Protein AF-A0A7S9CWS2-F1 (afdb_monomer)

pLDDT: mean 73.27, std 19.52, range [37.88, 94.19]

Sequence (100 aa):
MLKNPEIYEMQTATKQTATPISDARHKATEDTIDVILAALIDCKVIPRSVMASTLDRLADAMIAKAREEMQNDGMAFPVELFDRARELSQNAATLRASGR

Structure (mmCIF, N/CA/C/O backbone):
data_AF-A0A7S9CWS2-F1
#
_entry.id   AF-A0A7S9CWS2-F1
#
loop_
_atom_site.group_PDB
_atom_site.id
_atom_site.type_symbol
_atom_site.label_atom_id
_atom_site.label_alt_id
_atom_site.label_comp_id
_atom_site.label_asym_id
_atom_site.label_entity_id
_atom_site.label_seq_id
_atom_site.pdbx_PDB_ins_code
_atom_site.Cartn_x
_atom_site.Cartn_y
_atom_site.Cartn_z
_atom_site.occupancy
_atom_site.B_iso_or_equiv
_atom_site.auth_seq_id
_atom_site.auth_comp_id
_atom_site.auth_asym_id
_atom_site.auth_atom_id
_atom_site.pdbx_PDB_model_num
ATOM 1 N N . MET A 1 1 ? 70.283 -2.596 -20.096 1.00 47.25 1 MET A N 1
ATOM 2 C CA . MET A 1 1 ? 68.965 -3.219 -20.345 1.00 47.25 1 MET A CA 1
ATOM 3 C C . MET A 1 1 ? 68.541 -3.948 -19.082 1.00 47.25 1 MET A C 1
ATOM 5 O O . MET A 1 1 ? 69.012 -5.050 -18.847 1.00 47.25 1 MET A O 1
ATOM 9 N N . LEU A 1 2 ? 67.719 -3.314 -18.247 1.00 42.12 2 LEU A N 1
ATOM 10 C CA . LEU A 1 2 ? 67.109 -3.945 -17.077 1.00 42.12 2 LEU A CA 1
ATOM 11 C C . LEU A 1 2 ? 65.625 -4.121 -17.399 1.00 42.12 2 LEU A C 1
ATOM 13 O O . LEU A 1 2 ? 64.882 -3.147 -17.478 1.00 42.12 2 LEU A O 1
ATOM 17 N N . LYS A 1 3 ? 65.235 -5.365 -17.693 1.00 48.31 3 LYS A N 1
ATOM 18 C CA . LYS A 1 3 ? 63.832 -5.781 -17.715 1.00 48.31 3 LYS A CA 1
ATOM 19 C C . LYS A 1 3 ? 63.380 -5.797 -16.260 1.00 48.31 3 LYS A C 1
ATOM 21 O O . LYS A 1 3 ? 63.999 -6.492 -15.464 1.00 48.31 3 LYS A O 1
ATOM 26 N N . ASN A 1 4 ? 62.361 -5.013 -15.936 1.00 42.00 4 ASN A N 1
ATOM 27 C CA . ASN A 1 4 ? 61.720 -5.001 -14.629 1.00 42.00 4 ASN A CA 1
ATOM 28 C C . ASN A 1 4 ? 60.553 -6.006 -14.693 1.00 42.00 4 ASN A C 1
ATOM 30 O O . ASN A 1 4 ? 59.583 -5.724 -15.403 1.00 42.00 4 ASN A O 1
ATOM 34 N N . PRO A 1 5 ? 60.657 -7.210 -14.103 1.00 51.84 5 PRO A N 1
ATOM 35 C CA . PRO A 1 5 ? 59.505 -8.071 -13.897 1.00 51.84 5 PRO A CA 1
ATOM 36 C C . PRO A 1 5 ? 58.788 -7.625 -12.614 1.00 51.84 5 PRO A C 1
ATOM 38 O O . PRO A 1 5 ? 59.373 -6.933 -11.795 1.00 51.84 5 PRO A O 1
ATOM 41 N N . GLU A 1 6 ? 57.548 -8.069 -12.432 1.00 51.31 6 GLU A N 1
ATOM 42 C CA . GLU A 1 6 ? 56.722 -7.837 -11.232 1.00 51.31 6 GLU A CA 1
ATOM 43 C C . GLU A 1 6 ? 55.886 -6.552 -11.248 1.00 51.31 6 GLU A C 1
ATOM 45 O O . GLU A 1 6 ? 56.004 -5.652 -10.426 1.00 51.31 6 GLU A O 1
ATOM 50 N N . ILE A 1 7 ? 54.916 -6.535 -12.163 1.00 49.50 7 ILE A N 1
ATOM 51 C CA . ILE A 1 7 ? 53.582 -6.036 -11.818 1.00 49.50 7 ILE A CA 1
ATOM 52 C C . ILE A 1 7 ? 52.665 -7.256 -11.845 1.00 49.50 7 ILE A C 1
ATOM 54 O O . ILE A 1 7 ? 52.050 -7.576 -12.859 1.00 49.50 7 ILE A O 1
ATOM 58 N N . TYR A 1 8 ? 52.665 -8.003 -10.746 1.00 49.84 8 TYR A N 1
ATOM 59 C CA . TYR A 1 8 ? 51.712 -9.080 -10.495 1.00 49.84 8 TYR A CA 1
ATOM 60 C C . TYR A 1 8 ? 51.355 -9.070 -9.009 1.00 49.84 8 TYR A C 1
ATOM 62 O O . TYR A 1 8 ? 51.688 -9.979 -8.262 1.00 49.84 8 TYR A O 1
ATOM 70 N N . GLU A 1 9 ? 50.662 -8.022 -8.571 1.00 45.78 9 GLU A N 1
ATOM 71 C CA . GLU A 1 9 ? 49.972 -8.037 -7.282 1.00 45.78 9 GLU A CA 1
ATOM 72 C C . GLU A 1 9 ? 48.471 -7.841 -7.507 1.00 45.78 9 GLU A C 1
ATOM 74 O O . GLU A 1 9 ? 47.954 -6.743 -7.687 1.00 45.78 9 GLU A O 1
ATOM 79 N N . MET A 1 10 ? 47.800 -8.993 -7.587 1.00 40.94 10 MET A N 1
ATOM 80 C CA . MET A 1 10 ? 46.497 -9.287 -6.985 1.00 40.94 10 MET A CA 1
ATOM 81 C C . MET A 1 10 ? 45.480 -8.134 -6.912 1.00 40.94 10 MET A C 1
ATOM 83 O O . MET A 1 10 ? 45.061 -7.710 -5.838 1.00 40.94 10 MET A O 1
ATOM 87 N N . GLN A 1 11 ? 44.931 -7.737 -8.059 1.00 46.53 11 GLN A N 1
ATOM 88 C CA . GLN A 1 11 ? 43.553 -7.242 -8.097 1.00 46.53 11 GLN A CA 1
ATOM 89 C C . GLN A 1 11 ? 42.597 -8.439 -8.114 1.00 46.53 11 GLN A C 1
ATOM 91 O O . GLN A 1 11 ? 42.222 -8.893 -9.184 1.00 46.53 11 GLN A O 1
ATOM 96 N N . THR A 1 12 ? 42.240 -9.000 -6.957 1.00 44.28 12 THR A N 1
ATOM 97 C CA . THR A 1 12 ? 40.997 -9.791 -6.760 1.00 44.28 12 THR A CA 1
ATOM 98 C C . THR A 1 12 ? 40.820 -10.150 -5.280 1.00 44.28 12 THR A C 1
ATOM 100 O O . THR A 1 12 ? 40.830 -11.310 -4.885 1.00 44.28 12 THR A O 1
ATOM 103 N N . ALA A 1 13 ? 40.623 -9.152 -4.421 1.00 42.22 13 ALA A N 1
ATOM 104 C CA . ALA A 1 13 ? 40.146 -9.409 -3.061 1.00 42.22 13 ALA A CA 1
ATOM 105 C C . ALA A 1 13 ? 39.252 -8.277 -2.552 1.00 42.22 13 ALA A C 1
ATOM 107 O O . ALA A 1 13 ? 39.446 -7.734 -1.473 1.00 42.22 13 ALA A O 1
ATOM 108 N N . THR A 1 14 ? 38.221 -7.948 -3.325 1.00 40.56 14 THR A N 1
ATOM 109 C CA . THR A 1 14 ? 37.070 -7.216 -2.792 1.00 40.56 14 THR A CA 1
ATOM 110 C C . THR A 1 14 ? 35.787 -7.821 -3.342 1.00 40.56 14 THR A C 1
ATOM 112 O O . THR A 1 14 ? 34.963 -7.162 -3.964 1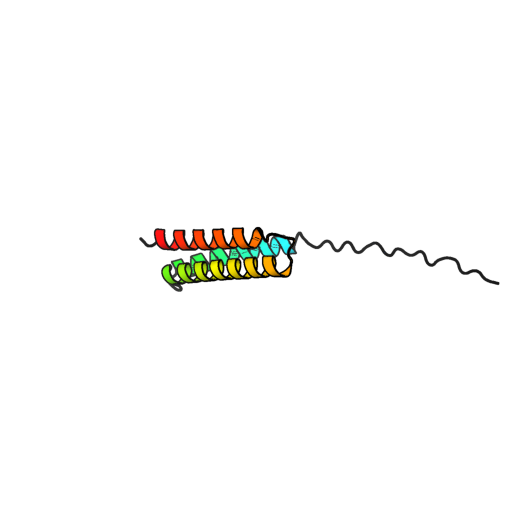.00 40.56 14 THR A O 1
ATOM 115 N N . LYS A 1 15 ? 35.568 -9.110 -3.045 1.00 44.81 15 LYS A N 1
ATOM 116 C CA . LYS A 1 15 ? 34.204 -9.542 -2.727 1.00 44.81 15 LYS A CA 1
ATOM 117 C C . LYS A 1 15 ? 33.864 -8.877 -1.397 1.00 44.81 15 LYS A C 1
ATOM 119 O O . LYS A 1 15 ? 34.083 -9.453 -0.336 1.00 44.81 15 LYS A O 1
ATOM 124 N N . GLN A 1 16 ? 33.410 -7.626 -1.469 1.00 41.25 16 GLN A N 1
ATOM 125 C CA . GLN A 1 16 ? 32.625 -7.045 -0.395 1.00 41.25 16 GLN A CA 1
ATOM 126 C C . GLN A 1 16 ? 31.481 -8.020 -0.147 1.00 41.25 16 GLN A C 1
ATOM 128 O O . GLN A 1 16 ? 30.588 -8.191 -0.973 1.00 41.25 16 GLN A O 1
ATOM 133 N N . THR A 1 17 ? 31.565 -8.700 0.984 1.00 45.22 17 THR A N 1
ATOM 134 C CA . THR A 1 17 ? 30.457 -9.335 1.673 1.00 45.22 17 THR A CA 1
ATOM 135 C C . THR A 1 17 ? 29.459 -8.246 2.059 1.00 45.22 17 THR A C 1
ATOM 137 O O . THR A 1 17 ? 29.323 -7.864 3.219 1.00 45.22 17 THR A O 1
ATOM 140 N N . ALA A 1 18 ? 28.754 -7.703 1.069 1.00 50.78 18 ALA A N 1
ATOM 141 C CA . ALA A 1 18 ? 27.411 -7.236 1.334 1.00 50.78 18 ALA A CA 1
ATOM 142 C C . ALA A 1 18 ? 26.579 -8.455 1.778 1.00 50.78 18 ALA A C 1
ATOM 144 O O . ALA A 1 18 ? 26.915 -9.592 1.454 1.00 50.78 18 ALA A O 1
ATOM 145 N N . THR A 1 19 ? 25.527 -8.187 2.550 1.00 47.12 19 THR A N 1
ATOM 146 C CA . THR A 1 19 ? 24.387 -9.090 2.799 1.00 47.12 19 THR A CA 1
ATOM 147 C C . THR A 1 19 ? 24.666 -10.319 3.680 1.00 47.12 19 THR A C 1
ATOM 149 O O . THR A 1 19 ? 24.699 -11.454 3.213 1.00 47.12 19 THR A O 1
ATOM 152 N N . PRO A 1 20 ? 24.915 -10.101 4.989 1.00 49.62 20 PRO A N 1
ATOM 153 C CA . PRO A 1 20 ? 23.923 -10.593 5.967 1.00 49.62 20 PRO A CA 1
ATOM 154 C C . PRO A 1 20 ? 23.389 -9.497 6.897 1.00 49.62 20 PRO A C 1
ATOM 156 O O . PRO A 1 20 ? 22.248 -9.549 7.335 1.00 49.62 20 PRO A O 1
ATOM 159 N N . ILE A 1 21 ? 24.204 -8.481 7.201 1.00 41.88 21 ILE A N 1
ATOM 160 C CA . ILE A 1 21 ? 23.825 -7.402 8.129 1.00 41.88 21 ILE A CA 1
ATOM 161 C C . ILE A 1 21 ? 22.867 -6.413 7.459 1.00 41.88 21 ILE A C 1
ATOM 163 O O . ILE A 1 21 ? 21.995 -5.876 8.130 1.00 41.88 21 ILE A O 1
ATOM 167 N N . SER A 1 22 ? 23.016 -6.166 6.153 1.00 37.88 22 SER A N 1
ATOM 168 C CA . SER A 1 22 ? 22.096 -5.296 5.405 1.00 37.88 22 SER A CA 1
ATOM 169 C C . SER A 1 22 ? 20.705 -5.928 5.296 1.00 37.88 22 SER A C 1
ATOM 171 O O . SER A 1 22 ? 19.726 -5.265 5.626 1.00 37.88 22 SER A O 1
ATOM 173 N N . ASP A 1 23 ? 20.645 -7.224 4.980 1.00 42.75 23 ASP A N 1
ATOM 174 C CA . ASP A 1 23 ? 19.404 -8.005 4.913 1.00 42.75 23 ASP A CA 1
ATOM 175 C C . ASP A 1 23 ? 18.765 -8.171 6.294 1.00 42.75 23 ASP A C 1
ATOM 177 O O . ASP A 1 23 ? 17.564 -7.981 6.445 1.00 42.75 23 ASP A O 1
ATOM 181 N N . ALA A 1 24 ? 19.559 -8.452 7.334 1.00 44.09 24 ALA A N 1
ATOM 182 C CA . ALA A 1 24 ? 19.059 -8.523 8.705 1.00 44.09 24 ALA A CA 1
ATOM 183 C C . ALA A 1 24 ? 18.583 -7.158 9.221 1.00 44.09 24 ALA A C 1
ATOM 185 O O . ALA A 1 24 ? 17.610 -7.107 9.965 1.00 44.09 24 ALA A O 1
ATOM 186 N N . ARG A 1 25 ? 19.232 -6.051 8.825 1.00 41.94 25 ARG A N 1
ATOM 187 C CA . ARG A 1 25 ? 18.758 -4.697 9.146 1.00 41.94 25 ARG A CA 1
ATOM 188 C C . ARG A 1 25 ? 17.461 -4.386 8.423 1.00 41.94 25 ARG A C 1
ATOM 190 O O . ARG A 1 25 ? 16.553 -3.942 9.105 1.00 41.94 25 ARG A O 1
ATOM 197 N N . HIS A 1 26 ? 17.362 -4.663 7.121 1.00 48.16 26 HIS A N 1
ATOM 198 C CA . HIS A 1 26 ? 1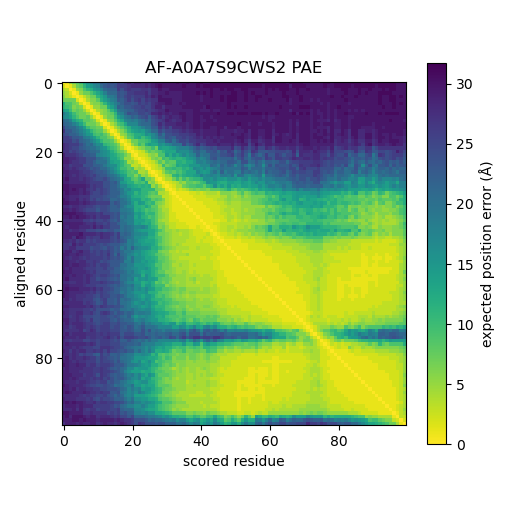6.129 -4.477 6.348 1.00 48.16 26 HIS A CA 1
ATOM 199 C C . HIS A 1 26 ? 14.970 -5.275 6.944 1.00 48.16 26 HIS A C 1
ATOM 201 O O . HIS A 1 26 ? 13.927 -4.701 7.248 1.00 48.16 26 HIS A O 1
ATOM 207 N N . LYS A 1 27 ? 15.198 -6.560 7.227 1.00 47.66 27 LYS A N 1
ATOM 208 C CA . LYS A 1 27 ? 14.193 -7.450 7.811 1.00 47.66 27 LYS A CA 1
ATOM 209 C C . LYS A 1 27 ? 13.785 -7.026 9.224 1.00 47.66 27 LYS A C 1
ATOM 211 O O . LYS A 1 27 ? 12.602 -6.957 9.527 1.00 47.66 27 LYS A O 1
ATOM 216 N N . ALA A 1 28 ? 14.753 -6.645 10.064 1.00 44.28 28 ALA A N 1
ATOM 217 C CA . ALA A 1 28 ? 14.462 -6.104 11.389 1.00 44.28 28 ALA A CA 1
ATOM 218 C C . ALA A 1 28 ? 13.685 -4.779 11.318 1.00 44.28 28 ALA A C 1
ATOM 220 O O . ALA A 1 28 ? 12.821 -4.541 12.158 1.00 44.28 28 ALA A O 1
ATOM 221 N N . THR A 1 29 ? 13.960 -3.910 10.338 1.00 58.94 29 THR A N 1
ATOM 222 C CA . THR A 1 29 ? 13.218 -2.650 10.173 1.00 58.94 29 THR A CA 1
ATOM 223 C C . THR A 1 29 ? 11.801 -2.848 9.652 1.00 58.94 29 THR A C 1
ATOM 225 O O . THR A 1 29 ? 10.914 -2.146 10.126 1.00 58.94 29 THR A O 1
ATOM 228 N N . GLU A 1 30 ? 11.565 -3.786 8.734 1.00 57.25 30 GLU A N 1
ATOM 229 C CA . GLU A 1 30 ? 10.217 -4.081 8.230 1.00 57.25 30 GLU A CA 1
ATOM 230 C C . GLU A 1 30 ? 9.320 -4.636 9.340 1.00 57.25 30 GLU A C 1
ATOM 232 O O . GLU A 1 30 ? 8.258 -4.066 9.598 1.00 57.25 30 GLU A O 1
ATOM 237 N N . ASP A 1 31 ? 9.812 -5.624 10.098 1.00 61.47 31 ASP A N 1
ATOM 238 C CA . ASP A 1 31 ? 9.109 -6.164 11.269 1.00 61.47 31 ASP A CA 1
ATOM 239 C C . ASP A 1 31 ? 8.842 -5.069 12.323 1.00 61.47 31 ASP A C 1
ATOM 241 O O . ASP A 1 31 ? 7.795 -5.039 12.971 1.00 61.47 31 ASP A O 1
ATOM 245 N N . THR A 1 32 ? 9.770 -4.118 12.483 1.00 69.62 32 THR A N 1
ATOM 246 C CA . THR A 1 32 ? 9.611 -3.004 13.431 1.00 69.62 32 THR A CA 1
ATOM 247 C C . THR A 1 32 ? 8.554 -1.999 12.970 1.00 69.62 32 THR A C 1
ATOM 249 O O . THR A 1 32 ? 7.800 -1.487 13.798 1.00 69.62 32 THR A O 1
ATOM 252 N N . ILE A 1 33 ? 8.472 -1.703 11.670 1.00 70.56 33 ILE A N 1
ATOM 253 C CA . ILE A 1 33 ? 7.475 -0.771 11.129 1.00 70.56 33 ILE A CA 1
ATOM 254 C C . ILE A 1 33 ? 6.072 -1.335 11.323 1.00 70.56 33 ILE A C 1
ATOM 256 O O . ILE A 1 33 ? 5.215 -0.620 11.841 1.00 70.56 33 ILE A O 1
ATOM 260 N N . ASP A 1 34 ? 5.842 -2.604 10.994 1.00 71.06 34 ASP A N 1
ATOM 261 C CA . ASP A 1 34 ? 4.523 -3.223 11.144 1.00 71.06 34 ASP A CA 1
ATOM 262 C C . ASP A 1 34 ? 4.062 -3.228 12.612 1.00 71.06 34 ASP A C 1
ATOM 264 O O . ASP A 1 34 ? 2.910 -2.898 12.909 1.00 71.06 34 ASP A O 1
ATOM 268 N N . VAL A 1 35 ? 4.983 -3.483 13.550 1.00 74.44 35 VAL A N 1
ATOM 269 C CA . VAL A 1 35 ? 4.719 -3.392 14.997 1.00 74.44 35 VAL A CA 1
ATOM 270 C C . VAL A 1 35 ? 4.395 -1.958 15.431 1.00 74.44 35 VAL A C 1
ATOM 272 O O . VAL A 1 35 ? 3.454 -1.747 16.200 1.00 74.44 35 VAL A O 1
ATOM 275 N N . ILE A 1 36 ? 5.127 -0.956 14.936 1.00 77.88 36 ILE A N 1
ATOM 276 C CA . ILE A 1 36 ? 4.854 0.458 15.239 1.00 77.88 36 ILE A CA 1
ATOM 277 C C . ILE A 1 36 ? 3.487 0.869 14.687 1.00 77.88 36 ILE A C 1
ATOM 279 O O . ILE A 1 36 ? 2.710 1.517 15.389 1.00 77.88 36 ILE A O 1
ATOM 283 N N . LEU A 1 37 ? 3.164 0.485 13.452 1.00 76.38 37 LEU A N 1
ATOM 284 C CA . LEU A 1 37 ? 1.880 0.801 12.833 1.00 76.38 37 LEU A CA 1
ATOM 285 C C . LEU A 1 37 ? 0.719 0.163 13.604 1.00 76.38 37 LEU A C 1
ATOM 287 O O . LEU A 1 37 ? -0.271 0.846 13.876 1.00 76.38 37 LEU A O 1
ATOM 291 N N . ALA A 1 38 ? 0.859 -1.099 14.016 1.00 78.75 38 ALA A N 1
ATOM 292 C CA . ALA A 1 38 ? -0.115 -1.770 14.872 1.00 78.75 38 ALA A CA 1
ATOM 2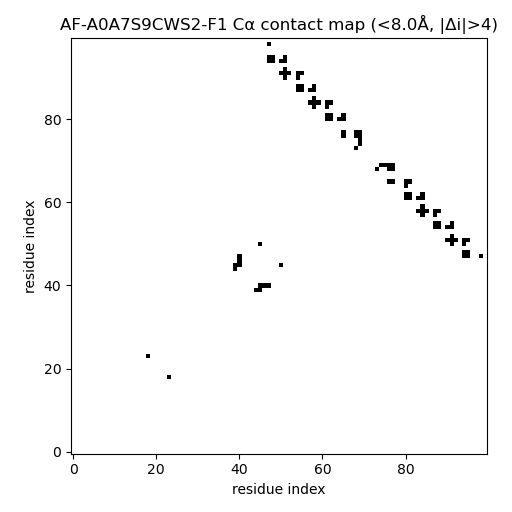93 C C . ALA A 1 38 ? -0.296 -1.030 16.209 1.00 78.75 38 ALA A C 1
ATOM 295 O O . ALA A 1 38 ? -1.424 -0.716 16.590 1.00 78.75 38 ALA A O 1
ATOM 296 N N . ALA A 1 39 ? 0.800 -0.641 16.867 1.00 77.19 39 ALA A N 1
ATOM 297 C CA . ALA A 1 39 ? 0.747 0.111 18.119 1.00 77.19 39 ALA A CA 1
ATOM 298 C C . ALA A 1 39 ? 0.055 1.4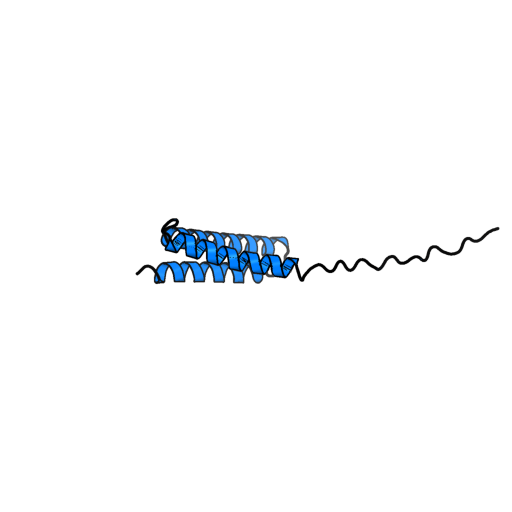79 17.961 1.00 77.19 39 ALA A C 1
ATOM 300 O O . ALA A 1 39 ? -0.755 1.863 18.802 1.00 77.19 39 ALA A O 1
ATOM 301 N N . LEU A 1 40 ? 0.315 2.212 16.874 1.00 82.50 40 LEU A N 1
ATOM 302 C CA . LEU A 1 40 ? -0.335 3.502 16.599 1.00 82.50 40 LEU A CA 1
ATOM 303 C C . LEU A 1 40 ? -1.845 3.357 16.367 1.00 82.50 40 LEU A C 1
ATOM 305 O O . LEU A 1 40 ? -2.626 4.223 16.774 1.00 82.50 40 LEU A O 1
ATOM 309 N N . ILE A 1 41 ? -2.263 2.265 15.728 1.00 83.44 41 ILE A N 1
ATOM 310 C CA . ILE A 1 41 ? -3.672 1.931 15.520 1.00 83.44 41 ILE A CA 1
ATOM 311 C C . ILE A 1 41 ? -4.351 1.574 16.846 1.00 83.44 41 ILE A C 1
ATOM 313 O O . ILE A 1 41 ? -5.444 2.070 17.142 1.00 83.44 41 ILE A O 1
ATOM 317 N N . ASP A 1 42 ? -3.714 0.724 17.647 1.00 82.94 42 ASP A N 1
ATOM 318 C CA . ASP A 1 42 ? -4.280 0.224 18.898 1.00 82.94 42 ASP A CA 1
ATOM 319 C C . ASP A 1 42 ? -4.365 1.323 19.961 1.00 82.94 42 ASP A C 1
ATOM 321 O O . ASP A 1 42 ? -5.397 1.459 20.622 1.00 82.94 42 ASP A O 1
ATOM 325 N N . CYS A 1 43 ? -3.364 2.206 20.017 1.00 84.94 43 CYS A N 1
ATOM 326 C CA . CYS A 1 43 ? -3.370 3.427 20.826 1.00 84.94 43 CYS A CA 1
ATOM 327 C C . CYS A 1 43 ? -4.317 4.522 20.297 1.00 84.94 43 CYS A C 1
ATOM 329 O O . CYS A 1 43 ? -4.353 5.614 20.860 1.00 84.94 43 CYS A O 1
ATOM 331 N N . LYS A 1 44 ? -5.078 4.262 19.222 1.00 83.00 44 LYS A N 1
ATOM 332 C CA . LYS A 1 44 ? -6.030 5.201 18.594 1.00 83.00 44 LYS A CA 1
ATOM 333 C C . LYS A 1 44 ? -5.399 6.500 18.077 1.00 83.00 44 LYS A C 1
ATOM 335 O O . LYS A 1 44 ? -6.115 7.469 17.837 1.00 83.00 44 LYS A O 1
ATOM 340 N N . VAL A 1 45 ? -4.085 6.509 17.851 1.00 89.06 45 VAL A N 1
ATOM 341 C CA . VAL A 1 45 ? -3.365 7.647 17.257 1.00 89.06 45 VAL A CA 1
ATOM 342 C C . VAL A 1 45 ? -3.724 7.776 15.779 1.00 89.06 45 VAL A C 1
ATOM 344 O O . VAL A 1 45 ? -3.932 8.882 15.284 1.00 89.06 45 VAL A O 1
ATOM 347 N N . ILE A 1 46 ? -3.839 6.643 15.078 1.00 85.75 46 ILE A N 1
ATOM 348 C CA . ILE A 1 46 ? -4.242 6.597 13.670 1.00 85.75 46 ILE A CA 1
ATOM 349 C C . ILE A 1 46 ? -5.513 5.750 13.537 1.00 85.75 46 ILE A C 1
ATOM 351 O O . ILE A 1 46 ? -5.507 4.573 13.905 1.00 85.75 46 ILE A O 1
ATOM 355 N N . PRO A 1 47 ? -6.612 6.291 12.979 1.00 89.38 47 PRO A N 1
ATOM 356 C CA . PRO A 1 47 ? -7.795 5.490 12.696 1.00 89.38 47 PRO A CA 1
ATOM 357 C C . PRO A 1 47 ? -7.482 4.358 11.708 1.00 89.38 47 PRO A C 1
ATOM 359 O O . PRO A 1 47 ? -6.827 4.579 10.687 1.00 89.38 47 PRO A O 1
ATOM 362 N N . ARG A 1 48 ? -8.025 3.157 11.952 1.00 87.81 48 ARG A N 1
ATOM 363 C CA . ARG A 1 48 ? -7.862 1.992 11.055 1.00 87.81 48 ARG A CA 1
ATOM 364 C C . ARG A 1 48 ? -8.257 2.297 9.611 1.00 87.81 48 ARG A C 1
ATOM 366 O O . ARG A 1 48 ? -7.577 1.864 8.690 1.00 87.81 48 ARG A O 1
ATOM 373 N N . SER A 1 49 ? -9.316 3.082 9.415 1.00 89.69 49 SER A N 1
ATOM 374 C CA . SER A 1 49 ? -9.779 3.520 8.093 1.00 89.69 49 SER A CA 1
ATOM 375 C C . SER A 1 49 ? -8.755 4.390 7.362 1.00 89.69 49 SER A C 1
ATOM 377 O O . SER A 1 49 ? -8.580 4.241 6.154 1.00 89.69 49 SER A O 1
ATOM 379 N N . VAL A 1 50 ? -8.051 5.265 8.087 1.00 90.62 50 VAL A N 1
ATOM 380 C CA . VAL A 1 50 ? -6.984 6.104 7.530 1.00 90.62 50 VAL A CA 1
ATOM 381 C C . VAL A 1 50 ? -5.806 5.228 7.130 1.00 90.62 50 VAL A C 1
ATOM 383 O O . VAL A 1 50 ? -5.356 5.329 5.993 1.00 90.62 50 VAL A O 1
ATOM 386 N N . MET A 1 51 ? -5.365 4.312 8.000 1.00 89.50 51 MET A N 1
ATOM 387 C CA . MET A 1 51 ? -4.278 3.391 7.653 1.00 89.50 51 MET A CA 1
ATOM 388 C C . MET A 1 51 ? -4.628 2.526 6.439 1.00 89.50 51 MET A C 1
ATOM 390 O O . MET A 1 51 ? -3.844 2.432 5.501 1.00 89.50 51 MET A O 1
ATOM 394 N N . ALA A 1 52 ? -5.829 1.947 6.410 1.00 91.06 52 ALA A N 1
ATOM 395 C CA . ALA A 1 52 ? -6.283 1.137 5.286 1.00 91.06 52 ALA A CA 1
ATOM 396 C C . ALA A 1 52 ? -6.352 1.929 3.969 1.00 91.06 52 ALA A C 1
ATOM 398 O O . ALA 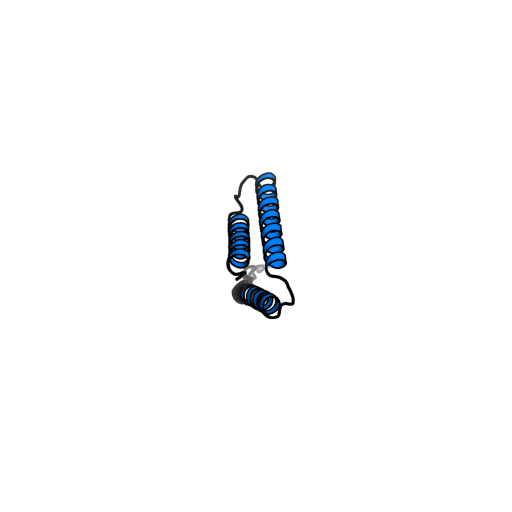A 1 52 ? -6.141 1.360 2.904 1.00 91.06 52 ALA A O 1
ATOM 399 N N . SER A 1 53 ? -6.666 3.226 4.012 1.00 93.06 53 SER A N 1
ATOM 400 C CA . SER A 1 53 ? -6.635 4.094 2.827 1.00 93.06 53 SER A CA 1
ATOM 401 C C . SER A 1 53 ? -5.199 4.395 2.384 1.00 93.06 53 SER A C 1
ATOM 403 O O . SER A 1 53 ? -4.890 4.359 1.195 1.00 93.06 53 SER A O 1
ATOM 405 N N . THR A 1 54 ? -4.296 4.635 3.337 1.00 91.31 54 THR A N 1
ATOM 406 C CA . THR A 1 54 ? -2.870 4.856 3.062 1.00 91.31 54 THR A CA 1
ATOM 407 C C . THR A 1 54 ? -2.214 3.633 2.422 1.00 91.31 54 THR A C 1
ATOM 409 O O . THR A 1 54 ? -1.483 3.787 1.447 1.00 91.31 54 THR A O 1
ATOM 412 N N . LEU A 1 55 ? -2.496 2.429 2.928 1.00 91.31 55 LEU A N 1
ATOM 413 C CA . LEU A 1 55 ? -1.955 1.183 2.378 1.00 91.31 55 LEU A CA 1
ATOM 414 C C . LEU A 1 55 ? -2.428 0.932 0.941 1.00 91.31 55 LEU A C 1
ATOM 416 O O . LEU A 1 55 ? -1.609 0.580 0.098 1.00 91.31 55 LEU A O 1
ATOM 420 N N . ASP A 1 56 ? -3.705 1.188 0.634 1.00 94.19 56 ASP A N 1
ATOM 421 C CA . ASP A 1 56 ? -4.213 1.079 -0.742 1.00 94.19 56 ASP A CA 1
ATOM 422 C C . ASP A 1 56 ? -3.529 2.081 -1.680 1.00 94.19 56 ASP A C 1
ATOM 424 O O . ASP A 1 56 ? -3.083 1.709 -2.761 1.00 94.19 56 ASP A O 1
ATOM 428 N N . ARG A 1 57 ? -3.355 3.338 -1.251 1.00 93.31 57 ARG A N 1
ATOM 429 C CA . ARG A 1 57 ? -2.632 4.340 -2.055 1.00 93.31 57 ARG A CA 1
ATOM 430 C C . ARG A 1 57 ? -1.185 3.938 -2.319 1.00 93.31 57 ARG A C 1
ATOM 432 O O . ARG A 1 57 ? -0.660 4.220 -3.394 1.00 93.31 57 ARG A O 1
ATOM 439 N N . LEU A 1 58 ? -0.532 3.306 -1.345 1.00 92.00 58 LEU A N 1
ATOM 440 C CA . LEU A 1 58 ? 0.826 2.804 -1.521 1.00 92.00 58 LEU A CA 1
ATOM 441 C C . LEU A 1 58 ? 0.854 1.622 -2.498 1.00 92.00 58 LEU A C 1
ATOM 443 O O . LEU A 1 58 ? 1.728 1.582 -3.359 1.00 92.00 58 LEU A O 1
ATOM 447 N N . ALA A 1 59 ? -0.117 0.707 -2.415 1.00 93.06 59 ALA A N 1
ATOM 448 C CA . ALA A 1 59 ? -0.270 -0.383 -3.375 1.00 93.06 59 ALA A CA 1
ATOM 449 C C . ALA A 1 59 ? -0.457 0.145 -4.808 1.00 93.06 59 ALA A C 1
ATOM 451 O O . ALA A 1 59 ? 0.237 -0.298 -5.723 1.00 93.06 59 ALA A O 1
ATOM 452 N N . ASP A 1 60 ? -1.317 1.149 -4.994 1.00 94.00 60 ASP A N 1
ATOM 453 C CA . ASP A 1 60 ? -1.538 1.794 -6.292 1.00 94.00 60 ASP A CA 1
ATOM 454 C C . ASP A 1 60 ? -0.257 2.445 -6.834 1.00 94.00 60 ASP A C 1
ATOM 456 O O . ASP A 1 60 ? 0.062 2.307 -8.018 1.00 94.00 60 ASP A O 1
ATOM 460 N N . ALA A 1 61 ? 0.518 3.112 -5.971 1.00 93.31 61 ALA A N 1
ATOM 461 C CA . ALA A 1 61 ? 1.798 3.710 -6.346 1.00 93.31 61 ALA A CA 1
ATOM 462 C C . ALA A 1 61 ? 2.840 2.654 -6.758 1.00 93.31 61 ALA A C 1
ATOM 464 O O . ALA A 1 61 ? 3.574 2.861 -7.725 1.00 93.31 61 ALA A O 1
ATOM 465 N N . MET A 1 62 ? 2.884 1.506 -6.071 1.00 91.44 62 MET A N 1
ATOM 466 C CA . MET A 1 62 ? 3.756 0.385 -6.445 1.00 91.44 62 MET A CA 1
ATOM 467 C C . MET A 1 62 ? 3.367 -0.194 -7.810 1.00 91.44 62 MET A C 1
ATOM 469 O O . MET A 1 62 ? 4.239 -0.439 -8.640 1.00 91.44 62 MET A O 1
ATOM 473 N N . ILE A 1 63 ? 2.067 -0.342 -8.086 1.00 92.44 63 ILE A N 1
ATOM 474 C CA . ILE A 1 63 ? 1.564 -0.792 -9.393 1.00 92.44 63 ILE A CA 1
ATOM 475 C C . ILE A 1 63 ? 1.912 0.217 -10.493 1.00 92.44 63 ILE A C 1
ATOM 477 O O . ILE A 1 63 ? 2.292 -0.185 -11.594 1.00 92.44 63 ILE A O 1
ATOM 481 N N . ALA A 1 64 ? 1.781 1.517 -10.223 1.00 91.56 64 ALA A N 1
ATOM 482 C CA . ALA A 1 64 ? 2.151 2.560 -11.176 1.00 91.56 64 ALA A CA 1
ATOM 483 C C . ALA A 1 64 ? 3.644 2.483 -11.523 1.00 91.56 64 ALA A C 1
ATOM 485 O O . ALA A 1 64 ? 3.989 2.390 -12.699 1.00 91.56 64 ALA A O 1
ATOM 486 N N . LYS A 1 65 ? 4.509 2.394 -10.507 1.00 89.88 65 LYS A N 1
ATOM 487 C CA . LYS A 1 65 ? 5.954 2.228 -10.691 1.00 89.88 65 LYS A CA 1
ATOM 488 C C . LYS A 1 65 ? 6.298 0.949 -11.461 1.00 89.88 65 LYS A C 1
ATOM 490 O O . LYS A 1 65 ? 7.090 0.992 -12.393 1.00 89.88 65 LYS A O 1
ATOM 495 N N . ALA A 1 66 ? 5.660 -0.173 -11.128 1.00 89.12 66 ALA A N 1
ATOM 496 C CA . ALA A 1 66 ? 5.853 -1.437 -11.834 1.00 89.12 66 ALA A CA 1
ATOM 497 C C . ALA A 1 66 ? 5.533 -1.315 -13.332 1.00 89.12 66 ALA A C 1
ATOM 499 O O . ALA A 1 66 ? 6.260 -1.830 -14.178 1.00 89.12 66 ALA A O 1
ATOM 500 N N . ARG A 1 67 ? 4.460 -0.594 -13.676 1.00 90.19 67 ARG A N 1
ATOM 501 C CA . ARG A 1 67 ? 4.093 -0.326 -15.074 1.00 90.19 67 ARG A CA 1
ATOM 502 C C . ARG A 1 67 ? 5.113 0.564 -15.778 1.00 90.19 67 ARG A C 1
ATOM 504 O O . ARG A 1 67 ? 5.411 0.304 -16.939 1.00 90.19 67 ARG A O 1
ATOM 511 N N . GLU A 1 68 ? 5.634 1.584 -15.102 1.00 89.19 68 GLU A N 1
ATOM 512 C CA . GLU A 1 68 ? 6.697 2.440 -15.642 1.00 89.19 68 GLU A CA 1
ATOM 513 C C . GLU A 1 68 ? 7.976 1.638 -15.913 1.00 89.19 68 GLU A C 1
ATOM 515 O O . GLU A 1 68 ? 8.551 1.747 -16.993 1.00 89.19 68 GLU A O 1
ATOM 520 N N . GLU A 1 69 ? 8.393 0.775 -14.984 1.00 87.62 69 GLU A N 1
ATOM 521 C CA . GLU A 1 69 ? 9.560 -0.098 -15.166 1.00 87.62 69 GLU A CA 1
ATOM 522 C C . GLU A 1 69 ? 9.370 -1.061 -16.345 1.00 87.62 69 GLU A C 1
ATOM 524 O O . GLU A 1 69 ? 10.254 -1.181 -17.190 1.00 87.62 69 GLU A O 1
ATOM 529 N N . MET A 1 70 ? 8.183 -1.661 -16.488 1.00 88.31 70 MET A N 1
ATOM 530 C CA . MET A 1 70 ? 7.867 -2.506 -17.645 1.00 88.31 70 MET A CA 1
ATOM 531 C C . MET A 1 70 ? 7.940 -1.753 -18.983 1.00 88.31 70 MET A C 1
ATOM 533 O O . MET A 1 70 ? 8.319 -2.344 -19.993 1.00 88.31 70 MET A O 1
ATOM 537 N N . GLN A 1 71 ? 7.559 -0.472 -19.010 1.00 86.56 71 GLN A N 1
ATOM 538 C CA . GLN A 1 71 ? 7.620 0.362 -20.216 1.00 86.56 71 GLN A CA 1
ATOM 539 C C . GLN A 1 71 ? 9.050 0.788 -20.560 1.00 86.56 71 GLN A C 1
ATOM 541 O O . GLN A 1 71 ? 9.392 0.858 -21.739 1.00 86.56 71 GLN A O 1
ATOM 546 N N . ASN A 1 72 ? 9.867 1.074 -19.544 1.00 82.31 72 ASN A N 1
ATOM 547 C CA . ASN A 1 72 ? 11.214 1.612 -19.713 1.00 82.31 72 ASN A CA 1
ATOM 548 C C . ASN A 1 72 ? 12.265 0.528 -19.972 1.00 82.31 72 ASN A C 1
ATOM 550 O O . ASN A 1 72 ? 13.135 0.722 -20.817 1.00 82.31 72 ASN A O 1
ATOM 554 N N . ASP A 1 73 ? 12.193 -0.597 -19.255 1.00 74.88 73 ASP A N 1
ATOM 555 C CA . ASP A 1 73 ? 13.257 -1.609 -19.259 1.00 74.88 73 ASP A CA 1
ATOM 556 C C . ASP A 1 73 ? 12.976 -2.767 -20.230 1.00 74.88 73 ASP A C 1
ATOM 558 O O . ASP A 1 73 ? 13.881 -3.524 -20.574 1.00 74.88 73 ASP A O 1
ATOM 562 N N . GLY A 1 74 ? 11.725 -2.916 -20.694 1.00 64.44 74 GLY A N 1
ATOM 563 C CA . GLY A 1 74 ? 11.298 -3.809 -21.786 1.00 64.44 74 GLY A CA 1
ATOM 564 C C . GLY A 1 74 ? 11.569 -5.315 -21.618 1.00 64.44 74 GLY A C 1
ATOM 565 O O . GLY A 1 74 ? 11.089 -6.104 -22.429 1.00 64.44 74 GLY A O 1
ATOM 566 N N . MET A 1 75 ? 12.322 -5.730 -20.59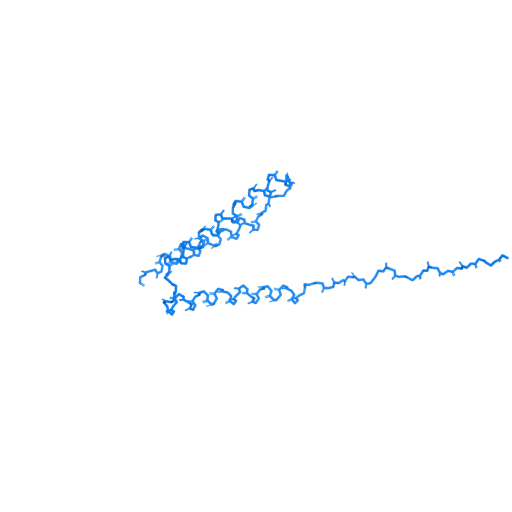7 1.00 60.69 75 MET A N 1
ATOM 567 C CA . MET A 1 75 ? 12.926 -7.064 -20.498 1.00 60.69 75 MET A CA 1
ATOM 568 C C . MET A 1 75 ? 12.677 -7.756 -19.152 1.00 60.69 75 MET A C 1
ATOM 570 O O . MET A 1 75 ? 12.851 -8.970 -19.068 1.00 60.69 75 MET A O 1
ATOM 574 N N . ALA A 1 76 ? 12.229 -7.038 -18.114 1.00 75.56 76 ALA A N 1
ATOM 575 C CA . ALA A 1 76 ? 11.962 -7.617 -16.798 1.00 75.56 76 ALA A CA 1
ATOM 576 C C . ALA A 1 76 ? 10.572 -7.225 -16.279 1.00 75.56 76 ALA A C 1
ATOM 578 O O . ALA A 1 76 ? 10.225 -6.050 -16.198 1.00 75.56 76 ALA A O 1
ATOM 579 N N . PHE A 1 77 ? 9.767 -8.229 -15.921 1.00 81.31 77 PHE A N 1
ATOM 580 C CA . PHE A 1 77 ? 8.521 -8.018 -15.188 1.00 81.31 77 PHE A CA 1
ATOM 581 C C . PHE A 1 77 ? 8.861 -7.844 -13.697 1.00 81.31 77 PHE A C 1
ATOM 583 O O . PHE A 1 77 ? 9.404 -8.783 -13.107 1.00 81.31 77 PHE A O 1
ATOM 590 N N . PRO A 1 78 ? 8.564 -6.691 -13.071 1.00 85.25 78 PRO A N 1
ATOM 591 C CA . PRO A 1 78 ? 8.959 -6.410 -11.692 1.00 85.25 78 PRO A CA 1
ATOM 592 C C . PRO A 1 78 ? 8.002 -7.094 -10.702 1.00 85.25 78 PRO A C 1
ATOM 594 O O . PRO A 1 78 ? 7.151 -6.455 -10.081 1.00 85.25 78 PRO A O 1
ATOM 597 N N . VAL A 1 79 ? 8.126 -8.422 -10.579 1.00 88.75 79 VAL A N 1
ATOM 598 C CA . VAL A 1 79 ? 7.281 -9.280 -9.721 1.00 88.75 79 VAL A CA 1
ATOM 599 C C . VAL A 1 79 ? 7.206 -8.740 -8.292 1.00 88.75 79 VAL A C 1
ATOM 601 O O . VAL A 1 79 ? 6.119 -8.638 -7.734 1.00 88.75 79 VAL A O 1
ATOM 604 N N . GLU A 1 80 ? 8.342 -8.316 -7.737 1.00 87.62 80 GLU A N 1
ATOM 605 C CA . GLU A 1 80 ? 8.453 -7.843 -6.353 1.00 87.62 80 GLU A CA 1
ATOM 606 C C . GLU A 1 80 ? 7.548 -6.635 -6.063 1.00 87.62 80 GLU A C 1
ATOM 608 O O . GLU A 1 80 ? 6.939 -6.555 -4.996 1.00 87.62 80 GLU A O 1
ATOM 613 N N . LEU A 1 81 ? 7.389 -5.716 -7.026 1.00 87.62 81 LEU A N 1
ATOM 614 C CA . LEU A 1 81 ? 6.511 -4.554 -6.865 1.00 87.62 81 LEU A CA 1
ATOM 615 C C . LEU A 1 81 ? 5.033 -4.957 -6.855 1.00 87.62 81 LEU A C 1
ATOM 617 O O . LEU A 1 81 ? 4.248 -4.413 -6.075 1.00 87.62 81 LEU A O 1
ATOM 621 N N . PHE A 1 82 ? 4.645 -5.919 -7.695 1.00 90.06 82 PHE A N 1
ATOM 622 C CA . PHE A 1 82 ? 3.275 -6.431 -7.725 1.00 90.06 82 PHE A CA 1
ATOM 623 C C . PHE A 1 82 ? 2.939 -7.257 -6.483 1.00 90.06 82 PHE A C 1
ATOM 625 O O . PHE A 1 82 ? 1.853 -7.090 -5.923 1.00 90.06 82 PHE A O 1
ATOM 632 N N . ASP A 1 83 ? 3.864 -8.100 -6.026 1.00 91.06 83 ASP A N 1
ATOM 633 C CA . ASP A 1 83 ? 3.691 -8.884 -4.804 1.00 91.06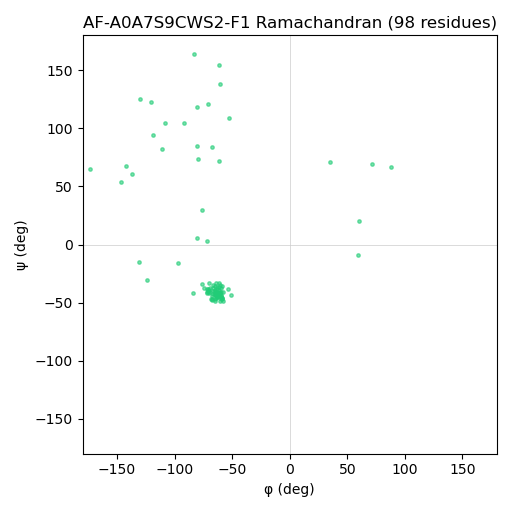 83 ASP A CA 1
ATOM 634 C C . ASP A 1 83 ? 3.565 -7.962 -3.590 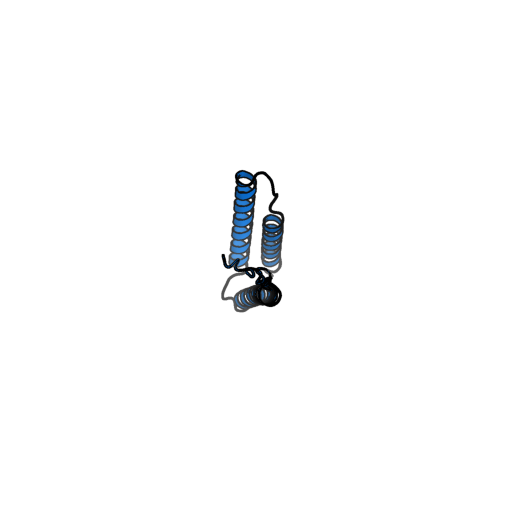1.00 91.06 83 ASP A C 1
ATOM 636 O O . ASP A 1 83 ? 2.613 -8.087 -2.814 1.00 91.06 83 ASP A O 1
ATOM 640 N N . ARG A 1 84 ? 4.419 -6.935 -3.488 1.00 88.81 84 ARG A N 1
ATOM 641 C CA . ARG A 1 84 ? 4.321 -5.964 -2.396 1.00 88.81 84 ARG A CA 1
ATOM 642 C C . ARG A 1 84 ? 3.029 -5.149 -2.449 1.00 88.81 84 ARG A C 1
ATOM 644 O O . ARG A 1 84 ? 2.403 -4.926 -1.414 1.00 88.81 84 ARG A O 1
ATOM 651 N N . ALA A 1 85 ? 2.581 -4.737 -3.636 1.00 90.62 85 ALA A N 1
ATOM 652 C CA . ALA A 1 85 ? 1.291 -4.063 -3.794 1.00 90.62 85 ALA A CA 1
ATOM 653 C C . ALA A 1 85 ? 0.122 -4.947 -3.326 1.00 90.62 85 ALA A C 1
ATOM 655 O O . ALA A 1 85 ? -0.800 -4.476 -2.654 1.00 90.62 85 ALA A O 1
ATOM 656 N N . ARG A 1 86 ? 0.173 -6.245 -3.641 1.00 93.38 86 ARG A N 1
ATOM 657 C CA . ARG A 1 86 ? -0.834 -7.218 -3.216 1.00 93.38 86 ARG A CA 1
ATOM 658 C C . ARG A 1 86 ? -0.873 -7.371 -1.697 1.00 93.38 86 ARG A C 1
ATOM 660 O O . ARG A 1 86 ? -1.965 -7.349 -1.131 1.00 93.38 86 ARG A O 1
ATOM 667 N N . GLU A 1 87 ? 0.278 -7.501 -1.044 1.00 92.25 87 GLU A N 1
ATOM 668 C CA . GLU A 1 87 ? 0.372 -7.583 0.421 1.00 92.25 87 GLU A CA 1
ATOM 669 C C . GLU A 1 87 ? -0.222 -6.342 1.098 1.00 92.25 87 GLU A C 1
ATOM 671 O O . GLU A 1 87 ? -1.044 -6.453 2.008 1.00 92.25 87 GLU A O 1
ATOM 676 N N . LEU A 1 88 ? 0.125 -5.148 0.607 1.00 90.56 88 LEU A N 1
ATOM 677 C CA . LEU A 1 88 ? -0.402 -3.885 1.128 1.00 90.56 88 LEU A CA 1
ATOM 678 C C . LEU A 1 88 ? -1.931 -3.813 1.017 1.00 90.56 88 LEU A C 1
ATOM 680 O O . LEU A 1 88 ? -2.606 -3.444 1.982 1.00 90.56 88 LEU A O 1
ATOM 684 N N . SER A 1 89 ? -2.488 -4.227 -0.123 1.00 92.75 89 SER A N 1
ATOM 685 C CA . SER A 1 89 ? -3.940 -4.266 -0.332 1.00 92.75 89 SER A CA 1
ATOM 686 C C . SER A 1 89 ? -4.636 -5.301 0.568 1.00 92.75 89 SER A C 1
ATOM 688 O O . SER A 1 89 ? -5.706 -5.038 1.125 1.00 92.75 89 SER A O 1
ATOM 690 N N . GLN A 1 90 ? -4.016 -6.463 0.799 1.00 92.94 90 GLN A N 1
ATOM 691 C CA . GLN A 1 90 ? -4.525 -7.469 1.742 1.00 92.94 90 GLN A CA 1
ATOM 692 C C . GLN A 1 90 ? -4.522 -6.956 3.189 1.00 92.94 90 GLN A C 1
ATOM 694 O O . GLN A 1 90 ? -5.503 -7.145 3.919 1.00 92.94 90 GLN A O 1
ATOM 699 N N . ASN A 1 91 ? -3.469 -6.248 3.595 1.00 89.06 91 ASN A N 1
ATOM 700 C CA . ASN A 1 91 ? -3.385 -5.617 4.911 1.00 89.06 91 ASN A CA 1
ATOM 701 C C . ASN A 1 91 ? -4.457 -4.529 5.074 1.00 89.06 91 ASN A C 1
ATOM 703 O O . ASN A 1 91 ? -5.148 -4.485 6.095 1.00 89.06 91 ASN A O 1
ATOM 707 N N . ALA A 1 92 ? -4.686 -3.708 4.046 1.00 89.75 92 ALA A N 1
ATOM 708 C CA . ALA A 1 92 ? -5.765 -2.723 4.028 1.00 89.75 92 ALA A CA 1
ATOM 709 C C . ALA A 1 92 ? -7.153 -3.370 4.184 1.00 89.75 92 ALA A C 1
ATOM 711 O O . ALA A 1 92 ? -7.973 -2.910 4.985 1.00 89.75 92 ALA A O 1
ATOM 712 N N . ALA A 1 93 ? -7.418 -4.461 3.459 1.00 90.31 93 ALA A N 1
ATOM 713 C CA . ALA A 1 93 ? -8.662 -5.220 3.568 1.00 90.31 93 ALA A CA 1
ATOM 714 C C . ALA A 1 93 ? -8.858 -5.804 4.979 1.00 90.31 93 ALA A C 1
ATOM 716 O O . ALA A 1 93 ? -9.947 -5.705 5.550 1.00 90.31 93 ALA A O 1
ATOM 717 N N . THR A 1 94 ? -7.790 -6.333 5.578 1.00 89.62 94 THR A N 1
ATOM 718 C CA . THR A 1 94 ? -7.796 -6.882 6.943 1.00 89.62 94 THR A CA 1
ATOM 719 C C . THR A 1 94 ? -8.099 -5.804 7.984 1.00 89.62 94 THR A C 1
ATOM 721 O O . THR A 1 94 ? -8.922 -6.009 8.881 1.00 89.62 94 THR A O 1
ATOM 724 N N . LEU A 1 95 ? -7.513 -4.613 7.841 1.00 87.25 95 LEU A N 1
ATOM 725 C CA . LEU A 1 95 ? -7.793 -3.474 8.719 1.00 87.25 95 LEU A CA 1
ATOM 726 C C . LEU A 1 95 ? -9.247 -2.994 8.628 1.00 87.25 95 LEU A C 1
ATOM 728 O O . LEU A 1 95 ? -9.815 -2.569 9.633 1.00 87.25 95 LEU A O 1
ATOM 732 N N . ARG A 1 96 ? -9.876 -3.091 7.450 1.00 88.19 96 ARG A N 1
ATOM 733 C CA . ARG A 1 96 ? -11.308 -2.784 7.279 1.00 88.19 96 ARG A CA 1
ATOM 734 C C . ARG A 1 96 ? -12.201 -3.848 7.910 1.00 88.19 96 ARG A C 1
ATOM 736 O O . ARG A 1 96 ? -13.188 -3.506 8.553 1.00 88.19 96 ARG A O 1
ATOM 743 N N . ALA A 1 97 ? -11.851 -5.123 7.753 1.00 87.38 97 ALA A N 1
ATOM 744 C CA . ALA A 1 97 ? -12.631 -6.239 8.285 1.00 87.38 97 ALA A CA 1
ATOM 745 C C . ALA A 1 97 ? -12.570 -6.338 9.821 1.00 87.38 97 ALA A C 1
ATOM 747 O O . ALA A 1 97 ? -13.553 -6.718 10.456 1.00 87.38 97 ALA A O 1
ATOM 748 N N . SER A 1 98 ? -11.437 -5.959 10.417 1.00 77.00 98 SER A N 1
ATOM 749 C CA . SER A 1 98 ? -11.198 -5.966 11.870 1.00 77.00 98 SER A CA 1
ATOM 750 C C . SER A 1 98 ? -11.785 -4.755 12.615 1.00 77.00 98 SER A C 1
ATOM 752 O O . SER A 1 98 ? -11.575 -4.601 13.815 1.00 77.00 98 SER A O 1
ATOM 754 N N . GLY A 1 99 ? -12.544 -3.891 11.935 1.00 61.66 99 GLY A N 1
ATOM 755 C CA . GLY A 1 99 ? -13.181 -2.699 12.504 1.00 61.66 99 GLY A CA 1
ATOM 756 C C . GLY A 1 99 ? -14.436 -2.936 13.360 1.00 61.66 99 GLY A C 1
ATOM 757 O O . GLY A 1 99 ? -15.291 -2.052 13.372 1.00 61.66 99 GLY A O 1
ATOM 758 N N . ARG A 1 100 ? -14.572 -4.084 14.041 1.00 50.78 100 ARG A N 1
ATOM 759 C CA . ARG A 1 100 ? -15.624 -4.315 15.054 1.00 50.78 100 ARG A CA 1
ATOM 760 C C . ARG A 1 100 ? -15.114 -4.026 16.459 1.00 50.78 100 ARG A C 1
ATOM 762 O O . ARG A 1 100 ? -13.932 -4.333 16.725 1.00 50.78 100 ARG A O 1
#

Radius of gyration: 23.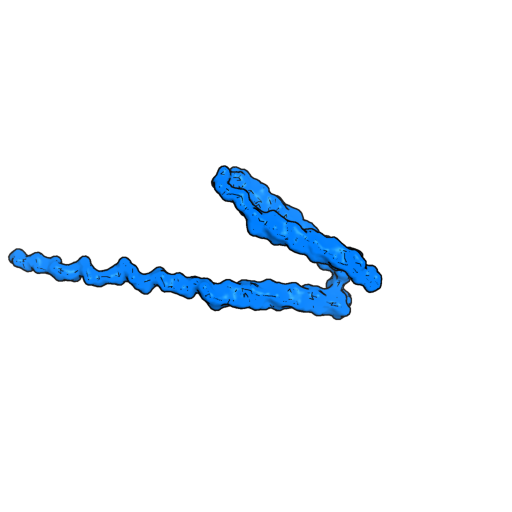4 Å; Cα contacts (8 Å, |Δi|>4): 54; chains: 1; bounding box: 85×18×43 Å

Solvent-accessible surface area (backbone atoms only — not comparable to full-atom values): 5839 Å² total; per-residue (Å²): 138,82,84,82,81,84,94,78,78,82,91,80,84,75,83,71,80,67,71,61,67,59,54,51,47,52,52,53,47,53,59,47,49,56,52,49,54,50,50,36,38,74,71,62,76,40,55,52,68,56,53,25,51,52,30,38,54,49,17,52,50,31,45,52,50,34,52,51,46,40,69,73,63,72,78,56,80,55,58,69,35,50,53,50,19,50,52,30,39,52,51,17,52,49,40,60,72,62,70,117

Foldseek 3Di:
DDDDDDPDDDPDPPPPPDDDVVVVVVVVVVVVVVVVVVVCCVVVVDPLLRQLVVLQVQLVVLVVVQVVCCVPVVPDRPVVSNVSSVVSNVSSVVSVVPPD

Secondary structure (DSSP, 8-state):
------------------SSHHHHHHHHHHHHHHHHHHHHHHTTSS-HHHHHHHHHHHHHHHHHHHHHHHHHHSS---HHHHHHHHHHHHHHHHHHHT--

Mean predicted aligned error: 14.11 Å